Protein AF-A0A970AWY6-F1 (afdb_monomer)

Sequence (106 aa):
MSSTFFNSFAVLFVAIDAAGIGPLFLLLTEGATREQRFKIAIKSSLIAFTVLIIFAYGGKFFFNWIGVSINSLKIAGGIILFIISIEMLLDKRRLRREESANKVLS

pLDDT: mean 85.09, std 11.25, range [55.28, 97.44]

Solvent-accessible surface area (backbone atoms only — not comparable to full-atom values): 6134 Å² total; per-residue (Å²): 119,71,68,61,51,55,51,52,50,51,51,50,48,60,74,67,36,67,80,59,53,57,63,51,50,52,63,77,42,63,91,53,51,74,67,54,46,50,53,49,52,53,52,52,50,49,53,52,50,52,53,49,50,51,44,71,73,43,37,67,58,54,32,57,74,75,71,48,53,75,66,58,51,53,54,52,51,52,52,52,50,51,50,52,53,51,48,60,75,65,47,67,70,56,61,60,54,54,54,60,54,51,65,75,76,106

Mean predicted aligned error: 8.92 Å

Structure (mmCIF, N/CA/C/O backbone):
data_AF-A0A970AWY6-F1
#
_entry.id   AF-A0A970AWY6-F1
#
loop_
_atom_site.group_PDB
_atom_site.id
_atom_site.type_symbol
_atom_site.label_atom_id
_atom_site.label_alt_id
_atom_site.label_comp_id
_atom_site.label_asym_id
_atom_site.label_entity_id
_atom_site.label_seq_id
_atom_site.pdbx_PDB_ins_code
_atom_site.Cartn_x
_atom_site.Cartn_y
_atom_site.Cartn_z
_atom_site.occupancy
_atom_site.B_iso_or_equiv
_atom_site.auth_seq_id
_atom_site.auth_comp_id
_atom_site.auth_asym_id
_atom_site.auth_atom_id
_atom_site.pdbx_PDB_model_num
ATOM 1 N N . MET A 1 1 ? -2.460 17.710 -23.447 1.00 58.88 1 MET A N 1
ATOM 2 C CA . MET A 1 1 ? -2.278 18.139 -22.040 1.00 58.88 1 MET A CA 1
ATOM 3 C C . MET A 1 1 ? -3.424 17.671 -21.137 1.00 58.88 1 MET A C 1
ATOM 5 O O . MET A 1 1 ? -3.142 17.118 -20.086 1.00 58.88 1 MET A O 1
ATOM 9 N N . SER A 1 2 ? -4.697 17.823 -21.530 1.00 67.75 2 SER A N 1
ATOM 10 C CA . SER A 1 2 ? -5.863 17.411 -20.719 1.00 67.75 2 SER A CA 1
ATOM 11 C C . SER A 1 2 ? -6.073 15.888 -20.610 1.00 67.75 2 SER A C 1
ATOM 13 O O . SER A 1 2 ? -6.420 15.392 -19.542 1.00 67.75 2 SER A O 1
ATOM 15 N N . SER A 1 3 ? -5.803 15.120 -21.671 1.00 72.62 3 SER A N 1
ATOM 16 C CA . SER A 1 3 ? -5.984 13.655 -21.687 1.00 72.62 3 SER A CA 1
ATOM 17 C C . SER A 1 3 ? -5.014 12.896 -20.767 1.00 72.62 3 SER A C 1
ATOM 19 O O . SER A 1 3 ? -5.388 11.900 -20.149 1.00 72.62 3 SER A O 1
ATOM 21 N N . THR A 1 4 ? -3.778 13.380 -20.623 1.00 80.50 4 THR A N 1
ATOM 22 C CA . THR A 1 4 ? -2.745 12.758 -19.776 1.00 80.50 4 THR A CA 1
ATOM 23 C C . THR A 1 4 ? -3.051 12.898 -18.285 1.00 80.50 4 THR A C 1
ATOM 25 O O . THR A 1 4 ? -2.720 12.006 -17.502 1.00 80.50 4 THR A O 1
ATOM 28 N N . PHE A 1 5 ? -3.712 13.992 -17.895 1.00 83.38 5 PHE A N 1
ATOM 29 C CA . PHE A 1 5 ? -4.130 14.227 -16.515 1.00 83.38 5 PHE A CA 1
ATOM 30 C C . PHE A 1 5 ? -5.201 13.221 -16.091 1.00 83.38 5 PHE A C 1
ATOM 32 O O . PHE A 1 5 ? -5.046 12.547 -15.076 1.00 83.38 5 PHE A O 1
ATOM 39 N N . PHE A 1 6 ? -6.240 13.054 -16.913 1.00 86.25 6 PHE A N 1
ATOM 40 C CA . PHE A 1 6 ? -7.328 12.124 -16.617 1.00 86.25 6 PHE A CA 1
ATOM 41 C C . PHE A 1 6 ? -6.846 10.668 -16.563 1.00 86.25 6 PHE A C 1
ATOM 43 O O . PHE A 1 6 ? -7.215 9.926 -15.657 1.00 86.25 6 PHE A O 1
ATOM 50 N N . ASN A 1 7 ? -5.960 10.276 -17.485 1.00 84.56 7 ASN A N 1
ATOM 51 C CA . ASN A 1 7 ? -5.369 8.938 -17.485 1.00 84.56 7 ASN A CA 1
ATOM 52 C C . ASN A 1 7 ? -4.536 8.689 -16.212 1.00 84.56 7 ASN A C 1
ATOM 54 O O . ASN A 1 7 ? -4.759 7.709 -15.507 1.00 84.56 7 ASN A O 1
ATOM 58 N N . SER A 1 8 ? -3.652 9.624 -15.849 1.00 85.12 8 SER A N 1
ATOM 59 C CA . SER A 1 8 ? -2.845 9.513 -14.622 1.00 85.12 8 SER A CA 1
ATOM 60 C C . SER A 1 8 ? -3.705 9.460 -13.355 1.00 85.12 8 SER A C 1
ATOM 62 O O . SER A 1 8 ? -3.405 8.698 -12.438 1.00 85.12 8 SER A O 1
ATOM 64 N N . PHE A 1 9 ? -4.792 10.236 -13.314 1.00 84.62 9 PHE A N 1
ATOM 65 C CA . PHE A 1 9 ? -5.743 10.227 -12.205 1.00 84.62 9 PHE A CA 1
ATOM 66 C C . PHE A 1 9 ? -6.454 8.875 -12.075 1.00 84.62 9 PHE A C 1
ATOM 68 O O . PHE A 1 9 ? -6.497 8.308 -10.985 1.00 84.62 9 PHE A O 1
ATOM 75 N N . ALA A 1 10 ? -6.949 8.325 -13.188 1.00 84.75 10 ALA A N 1
ATOM 76 C CA . ALA A 1 10 ? -7.583 7.011 -13.205 1.00 84.75 10 ALA A CA 1
ATOM 77 C C . ALA A 1 10 ? -6.616 5.909 -12.741 1.00 84.75 10 ALA A C 1
ATOM 79 O O . ALA A 1 10 ? -6.979 5.088 -11.901 1.00 84.75 10 ALA A O 1
ATOM 80 N N . VAL A 1 11 ? -5.365 5.930 -13.219 1.00 85.50 11 VAL A N 1
ATOM 81 C CA . VAL A 1 11 ? -4.327 4.976 -12.796 1.00 85.50 11 VAL A CA 1
ATOM 82 C C . VAL A 1 11 ? -4.058 5.072 -11.295 1.00 85.50 11 VAL A C 1
ATOM 84 O O . VAL A 1 11 ? -3.965 4.040 -10.640 1.00 85.50 11 VAL A O 1
ATOM 87 N N . LEU A 1 12 ? -3.970 6.280 -10.730 1.00 85.69 12 LEU A N 1
ATOM 88 C CA . LEU A 1 12 ? -3.788 6.464 -9.287 1.00 85.69 12 LEU A CA 1
ATOM 89 C C . LEU A 1 12 ? -4.970 5.925 -8.475 1.00 85.69 12 LEU A C 1
ATOM 91 O O . LEU A 1 12 ? -4.759 5.249 -7.472 1.00 85.69 12 LEU A O 1
ATOM 95 N N . PHE A 1 13 ? -6.202 6.193 -8.910 1.00 84.31 13 PHE A N 1
ATOM 96 C CA . PHE A 1 13 ? -7.401 5.746 -8.202 1.00 84.31 13 PHE A CA 1
ATOM 97 C C . PHE A 1 13 ? -7.509 4.217 -8.170 1.00 84.31 13 PHE A C 1
ATOM 99 O O . PHE A 1 13 ? -7.800 3.634 -7.126 1.00 84.31 13 PHE A O 1
ATOM 106 N N . VAL A 1 14 ? -7.205 3.573 -9.302 1.00 83.00 14 VAL A N 1
ATOM 107 C CA . VAL A 1 14 ? -7.135 2.111 -9.416 1.00 83.00 14 VAL A CA 1
ATOM 108 C C . VAL A 1 14 ? -5.971 1.553 -8.592 1.00 83.00 14 VAL A C 1
ATOM 110 O O . VAL A 1 14 ? -6.151 0.570 -7.885 1.00 83.00 14 VAL A O 1
ATOM 113 N N . ALA A 1 15 ? -4.794 2.186 -8.628 1.00 82.62 15 ALA A N 1
ATOM 114 C CA . ALA A 1 15 ? -3.612 1.717 -7.904 1.00 82.62 15 ALA A CA 1
ATOM 115 C C . ALA A 1 15 ? -3.764 1.771 -6.373 1.00 82.62 15 ALA A C 1
ATOM 117 O O . ALA A 1 15 ? -3.188 0.938 -5.680 1.00 82.62 15 ALA A O 1
ATOM 118 N N . ILE A 1 16 ? -4.516 2.742 -5.846 1.00 84.69 16 ILE A N 1
ATOM 119 C CA . ILE A 1 16 ? -4.786 2.884 -4.403 1.00 84.69 16 ILE A CA 1
ATOM 120 C C . ILE A 1 16 ? -5.974 2.006 -3.959 1.00 84.69 16 ILE A C 1
ATOM 122 O O . ILE A 1 16 ? -6.192 1.834 -2.763 1.00 84.69 16 ILE A O 1
ATOM 126 N N . ASP A 1 17 ? -6.727 1.433 -4.904 1.00 86.44 17 ASP A N 1
ATOM 127 C CA . ASP A 1 17 ? -7.933 0.633 -4.650 1.00 86.44 17 ASP A CA 1
ATOM 128 C C . ASP A 1 17 ? -8.990 1.378 -3.808 1.00 86.44 17 ASP A C 1
ATOM 130 O O . ASP A 1 17 ? -9.641 0.819 -2.928 1.00 86.44 17 ASP A O 1
ATOM 134 N N . ALA A 1 18 ? -9.186 2.676 -4.069 1.00 83.19 18 ALA A N 1
ATOM 135 C CA . ALA A 1 18 ? -10.020 3.552 -3.235 1.00 83.19 18 ALA A CA 1
ATOM 136 C C .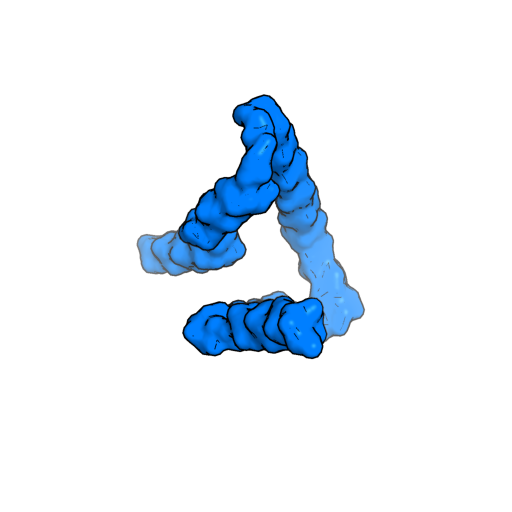 ALA A 1 18 ? -11.452 3.028 -2.979 1.00 83.19 18 ALA A C 1
ATOM 138 O O . ALA A 1 18 ? -12.046 3.347 -1.948 1.00 83.19 18 ALA A O 1
ATOM 139 N N . ALA A 1 19 ? -11.998 2.210 -3.886 1.00 83.81 19 ALA A N 1
ATOM 140 C CA . ALA A 1 19 ? -13.313 1.592 -3.737 1.00 83.81 19 ALA A CA 1
ATOM 141 C C . ALA A 1 19 ? -13.323 0.392 -2.766 1.00 83.81 19 ALA A C 1
ATOM 143 O O . ALA A 1 19 ? -14.284 0.234 -2.011 1.00 83.81 19 ALA A O 1
ATOM 144 N N . GLY A 1 20 ? -12.281 -0.447 -2.765 1.00 82.50 20 GLY A N 1
ATOM 145 C CA . GLY A 1 20 ? -12.238 -1.694 -1.995 1.00 82.50 20 GLY A CA 1
ATOM 146 C C . GLY A 1 20 ? -11.800 -1.521 -0.539 1.00 82.50 20 GLY A C 1
ATOM 147 O O . GLY A 1 20 ? -12.333 -2.176 0.363 1.00 82.50 20 GLY A O 1
ATOM 148 N N . ILE A 1 21 ? -10.867 -0.602 -0.275 1.00 88.19 21 ILE A N 1
ATOM 149 C CA . ILE A 1 21 ? -10.252 -0.456 1.057 1.00 88.19 21 ILE A CA 1
ATOM 150 C C . ILE A 1 21 ? -11.211 0.037 2.148 1.00 88.19 21 ILE A C 1
ATOM 152 O O . ILE A 1 21 ? -11.035 -0.333 3.307 1.00 88.19 21 ILE A O 1
ATOM 156 N N . GLY A 1 22 ? -12.227 0.843 1.822 1.00 89.44 22 GLY A N 1
ATOM 157 C CA . GLY A 1 22 ? -13.166 1.391 2.813 1.00 89.44 22 GLY A CA 1
ATOM 158 C C . GLY A 1 22 ? -13.992 0.313 3.537 1.00 89.44 22 GLY A C 1
ATOM 159 O O . GLY A 1 22 ? -13.903 0.201 4.766 1.00 89.44 22 GLY A O 1
ATOM 160 N N . PRO A 1 23 ? -14.769 -0.508 2.802 1.00 89.12 23 PRO A N 1
ATOM 161 C CA . PRO A 1 23 ? -15.504 -1.641 3.369 1.00 89.12 23 PRO A CA 1
ATOM 162 C C . PRO A 1 23 ? -14.591 -2.691 4.010 1.00 89.12 23 PRO A C 1
ATOM 164 O O . PRO A 1 23 ? -14.900 -3.195 5.088 1.00 89.12 23 PRO A O 1
ATOM 167 N N . LEU A 1 24 ? -13.436 -2.980 3.400 1.00 90.06 24 LEU A N 1
ATOM 168 C CA . LEU A 1 24 ? -12.466 -3.921 3.963 1.00 90.06 24 LEU A CA 1
ATOM 169 C C . LEU A 1 24 ? -11.936 -3.437 5.318 1.00 90.06 24 LEU A C 1
ATOM 171 O O . LEU A 1 24 ? -11.847 -4.211 6.266 1.00 90.06 24 LEU A O 1
ATOM 175 N N . PHE A 1 25 ? -11.622 -2.146 5.441 1.00 90.94 25 PHE A N 1
ATOM 176 C CA . PHE A 1 25 ? -11.169 -1.563 6.698 1.00 90.94 25 PHE A CA 1
ATOM 177 C C . PHE A 1 25 ? -12.260 -1.597 7.773 1.00 90.94 25 PHE A C 1
ATOM 179 O O . PHE A 1 25 ? -11.959 -1.861 8.935 1.00 90.94 25 PHE A O 1
ATOM 186 N N . LEU A 1 26 ? -13.523 -1.346 7.406 1.00 91.25 26 LEU A N 1
ATOM 187 C CA . LEU A 1 26 ? -14.669 -1.501 8.310 1.00 91.25 26 LEU A CA 1
ATOM 188 C C . LEU A 1 26 ? -14.765 -2.932 8.851 1.00 91.25 26 LEU A C 1
ATOM 190 O O . LEU A 1 26 ? -14.856 -3.098 10.062 1.00 91.25 26 LEU A O 1
ATOM 194 N N . LEU A 1 27 ? -14.665 -3.932 7.973 1.00 91.69 27 LEU A N 1
ATOM 195 C CA . LEU A 1 27 ? -14.702 -5.347 8.343 1.00 91.69 27 LEU A CA 1
ATOM 196 C C . LEU A 1 27 ? -13.522 -5.741 9.249 1.00 91.69 27 LEU A C 1
ATOM 198 O O . LEU A 1 27 ? -13.697 -6.410 10.258 1.00 91.69 27 LEU A O 1
ATOM 202 N N . LEU A 1 28 ? -12.306 -5.286 8.932 1.00 91.12 28 LEU A N 1
ATOM 203 C CA . LEU A 1 28 ? -11.102 -5.592 9.720 1.00 91.12 28 LEU A CA 1
ATOM 204 C C . LEU A 1 28 ? -11.041 -4.863 11.069 1.00 91.12 28 LEU A C 1
ATOM 206 O O . LEU A 1 28 ? -10.245 -5.233 11.930 1.00 91.12 28 LEU A O 1
ATOM 210 N N . THR A 1 29 ? -11.836 -3.807 11.243 1.00 92.88 29 THR A N 1
ATOM 211 C CA . THR A 1 29 ? -11.935 -3.050 12.500 1.00 92.88 29 THR A CA 1
ATOM 212 C C . THR A 1 29 ? -13.272 -3.268 13.203 1.00 92.88 29 THR A C 1
ATOM 214 O O . THR A 1 29 ? -13.625 -2.505 14.106 1.00 92.88 29 THR A O 1
ATOM 217 N N . GLU A 1 30 ? -14.007 -4.312 12.817 1.00 90.88 30 GLU A N 1
ATOM 218 C CA . GLU A 1 30 ? -15.236 -4.725 13.483 1.00 90.88 30 GLU A CA 1
ATOM 219 C C . GLU A 1 30 ? -14.948 -5.049 14.960 1.00 90.88 30 GLU A C 1
ATOM 221 O O . GLU A 1 30 ? -13.992 -5.747 15.294 1.00 90.88 30 GLU A O 1
ATOM 226 N N . GLY A 1 31 ? -15.729 -4.458 15.869 1.00 90.31 31 GLY A N 1
ATOM 227 C CA . GLY A 1 31 ? -15.528 -4.574 17.319 1.00 90.31 31 GLY A CA 1
ATOM 228 C C . GLY A 1 31 ? -14.506 -3.604 17.936 1.00 90.31 31 GLY A C 1
ATOM 229 O O . GLY A 1 31 ? -14.426 -3.523 19.161 1.00 90.31 31 GLY A O 1
ATOM 230 N N . ALA A 1 32 ? -13.762 -2.823 17.144 1.00 92.56 32 ALA A N 1
ATOM 231 C CA . ALA A 1 32 ? -12.866 -1.795 17.678 1.00 92.56 32 ALA A CA 1
ATOM 232 C C . ALA A 1 32 ? -13.637 -0.540 18.122 1.00 92.56 32 ALA A C 1
ATOM 234 O O . ALA A 1 32 ? -14.546 -0.066 17.434 1.00 92.56 32 ALA A O 1
ATOM 235 N N . THR A 1 33 ? -13.231 0.071 19.239 1.00 94.69 33 THR A N 1
ATOM 236 C CA . THR A 1 33 ? -13.781 1.374 19.644 1.00 94.69 33 THR A CA 1
ATOM 237 C C . THR A 1 33 ? -13.358 2.474 18.665 1.00 94.69 33 THR A C 1
ATOM 239 O O . THR A 1 33 ? -12.362 2.351 17.945 1.00 94.69 33 THR A O 1
ATOM 242 N N . ARG A 1 34 ? -14.080 3.602 18.647 1.00 91.19 34 ARG A N 1
ATOM 243 C CA . ARG A 1 34 ? -13.776 4.733 17.749 1.00 91.19 34 ARG A CA 1
ATOM 244 C C . ARG A 1 34 ? -12.333 5.233 17.894 1.00 91.19 34 ARG A C 1
ATOM 246 O O . ARG A 1 34 ? -11.685 5.536 16.894 1.00 91.19 34 ARG A O 1
ATOM 253 N N . GLU A 1 35 ? -11.818 5.271 19.121 1.00 94.50 35 GLU A N 1
ATOM 254 C CA . GLU A 1 35 ? -10.436 5.669 19.401 1.00 94.50 35 GLU A CA 1
ATOM 255 C C . GLU A 1 35 ? -9.416 4.656 18.877 1.00 94.50 35 GLU A C 1
ATOM 257 O O . GLU A 1 35 ? -8.415 5.038 18.268 1.00 94.50 35 GLU A O 1
ATOM 262 N N . GLN A 1 36 ? -9.666 3.359 19.080 1.00 94.06 36 GLN A N 1
ATOM 263 C CA . GLN A 1 36 ? -8.802 2.296 18.563 1.00 94.06 36 GLN A CA 1
ATOM 264 C C . GLN A 1 36 ? -8.770 2.322 17.038 1.00 94.06 36 GLN A C 1
ATOM 266 O O . GLN A 1 36 ? -7.698 2.274 16.439 1.00 94.06 36 GLN A O 1
ATOM 271 N N . ARG A 1 37 ? -9.932 2.487 16.406 1.00 94.75 37 ARG A N 1
ATOM 272 C CA . ARG A 1 37 ? -10.059 2.565 14.953 1.00 94.75 37 ARG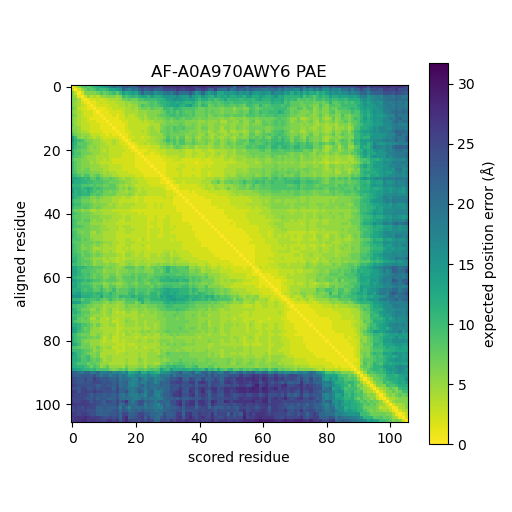 A CA 1
ATOM 273 C C . ARG A 1 37 ? -9.279 3.741 14.365 1.00 94.75 37 ARG A C 1
ATOM 275 O O . ARG A 1 37 ? -8.600 3.575 13.354 1.00 94.75 37 ARG A O 1
ATOM 282 N N . PHE A 1 38 ? -9.306 4.900 15.026 1.00 94.81 38 PHE A N 1
ATOM 283 C CA . PHE A 1 38 ? -8.507 6.056 14.617 1.00 94.81 38 PHE A CA 1
ATOM 284 C C . PHE A 1 38 ? -7.000 5.799 14.763 1.00 94.81 38 PHE A C 1
ATOM 286 O O . PHE A 1 38 ? -6.234 6.069 13.839 1.00 94.81 38 PHE A O 1
ATOM 293 N N . LYS A 1 39 ? -6.566 5.198 15.880 1.00 95.94 39 LYS A N 1
ATOM 294 C CA . LYS A 1 39 ? -5.159 4.808 16.083 1.00 95.94 39 LYS A CA 1
ATOM 295 C C . LYS A 1 39 ? -4.675 3.827 15.012 1.00 95.94 39 LYS A C 1
ATOM 297 O O . LYS A 1 39 ? -3.571 3.991 14.497 1.00 95.94 39 LYS A O 1
ATOM 302 N N . ILE A 1 40 ? -5.500 2.840 14.653 1.00 95.25 40 ILE A N 1
ATOM 303 C CA . ILE A 1 40 ? -5.195 1.877 13.586 1.00 95.25 40 ILE A CA 1
ATOM 304 C C . ILE A 1 40 ? -5.058 2.606 12.246 1.00 95.25 40 ILE A C 1
ATOM 306 O O . ILE A 1 40 ? -4.066 2.394 11.556 1.00 95.25 40 ILE A O 1
ATOM 310 N N . ALA A 1 41 ? -5.992 3.495 11.899 1.00 93.56 41 ALA A N 1
ATOM 311 C CA . ALA A 1 41 ? -5.948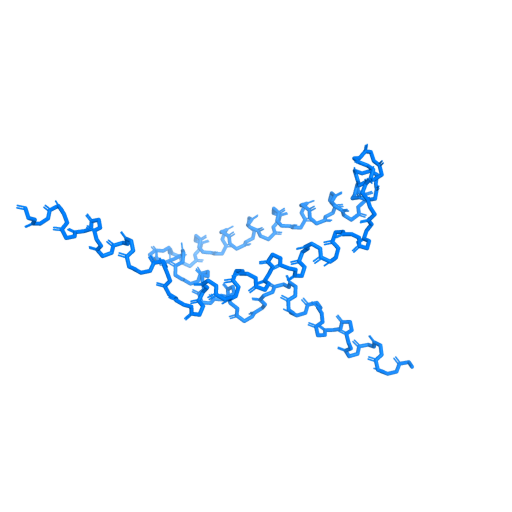 4.236 10.638 1.00 93.56 41 ALA A CA 1
ATOM 312 C C . ALA A 1 41 ? -4.653 5.053 10.490 1.00 93.56 41 ALA A C 1
ATOM 314 O O . ALA A 1 41 ? -3.965 4.944 9.475 1.00 93.56 41 ALA A O 1
ATOM 315 N N . ILE A 1 42 ? -4.276 5.810 11.526 1.00 96.56 42 ILE A N 1
ATOM 316 C CA . ILE A 1 42 ? -3.045 6.612 11.522 1.00 96.56 42 ILE A CA 1
ATOM 317 C C . ILE A 1 42 ? -1.804 5.721 11.433 1.00 96.56 42 ILE A C 1
ATOM 319 O O . ILE A 1 42 ? -0.920 5.984 10.619 1.00 96.56 42 ILE A O 1
ATOM 323 N N . LYS A 1 43 ? -1.742 4.642 12.223 1.00 95.75 43 LYS A N 1
ATOM 324 C CA . LYS A 1 43 ? -0.602 3.716 12.207 1.00 95.75 43 LYS A CA 1
ATOM 325 C C . LYS A 1 43 ? -0.428 3.068 10.833 1.00 95.75 43 LYS A C 1
ATOM 327 O O . LYS A 1 43 ? 0.677 3.071 10.299 1.00 95.75 43 LYS A O 1
ATOM 332 N N . SER A 1 44 ? -1.506 2.549 10.250 1.00 94.12 44 SER A N 1
ATOM 333 C CA . SER A 1 44 ? -1.483 1.931 8.921 1.00 94.12 44 SER A CA 1
ATOM 334 C C . SER A 1 44 ? -1.099 2.936 7.838 1.00 94.12 44 SER A C 1
ATOM 336 O O . SER A 1 44 ? -0.273 2.623 6.983 1.00 94.12 44 SER A O 1
ATOM 338 N N . SER A 1 45 ? -1.628 4.163 7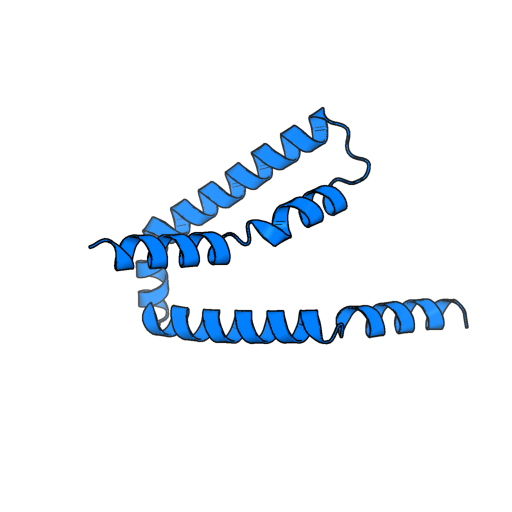.907 1.00 94.19 45 SER A N 1
ATOM 339 C CA . SER A 1 45 ? -1.264 5.235 6.977 1.00 94.19 45 SER A CA 1
ATOM 340 C C . SER A 1 45 ? 0.216 5.600 7.077 1.00 94.19 45 SER A C 1
ATOM 342 O O . SER A 1 45 ? 0.855 5.807 6.049 1.00 94.19 45 SER A O 1
ATOM 344 N N . LEU A 1 46 ? 0.774 5.665 8.289 1.00 97.44 46 LEU A N 1
ATOM 345 C CA . LEU A 1 46 ? 2.186 5.981 8.492 1.00 97.44 46 LEU A CA 1
ATOM 346 C C . LEU A 1 46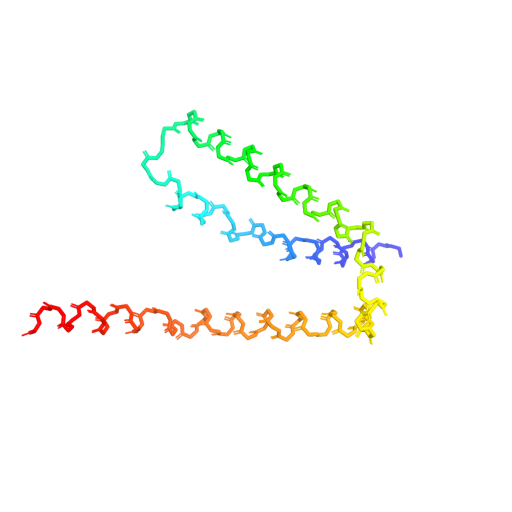 ? 3.086 4.876 7.927 1.00 97.44 46 LEU A C 1
ATOM 348 O O . LEU A 1 46 ? 4.044 5.175 7.223 1.00 97.44 46 LEU A O 1
ATOM 352 N N . ILE A 1 47 ? 2.736 3.607 8.165 1.00 96.12 47 ILE A N 1
ATOM 353 C CA . ILE A 1 47 ? 3.456 2.457 7.601 1.00 96.12 47 ILE A CA 1
ATOM 354 C C . ILE A 1 47 ? 3.429 2.509 6.070 1.00 96.12 47 ILE A C 1
ATOM 356 O O . ILE A 1 47 ? 4.481 2.419 5.437 1.00 96.12 47 ILE A O 1
ATOM 360 N N . ALA A 1 48 ? 2.248 2.694 5.473 1.00 93.25 48 ALA A N 1
ATOM 361 C CA . ALA A 1 48 ? 2.104 2.788 4.023 1.00 93.25 48 ALA A CA 1
ATOM 362 C C . ALA A 1 48 ? 2.927 3.951 3.452 1.00 93.25 48 ALA A C 1
ATOM 364 O O . ALA A 1 48 ? 3.657 3.774 2.481 1.00 93.25 48 ALA A O 1
ATOM 365 N N . PHE A 1 49 ? 2.874 5.120 4.092 1.00 94.94 49 PHE A N 1
ATOM 366 C CA . PHE A 1 49 ? 3.650 6.291 3.696 1.00 94.94 49 PHE A CA 1
ATOM 367 C C . PHE A 1 49 ? 5.161 6.035 3.742 1.00 94.94 49 PHE A C 1
ATOM 369 O O . PHE A 1 49 ? 5.866 6.350 2.784 1.00 94.94 49 PHE A O 1
ATOM 376 N N . THR A 1 50 ? 5.667 5.406 4.806 1.00 96.81 50 THR A N 1
ATOM 377 C CA . THR A 1 50 ? 7.085 5.040 4.914 1.00 96.81 50 THR A CA 1
ATOM 378 C C . THR A 1 50 ? 7.501 4.067 3.812 1.00 96.81 50 THR A C 1
ATOM 380 O O . THR A 1 50 ? 8.525 4.283 3.166 1.00 96.81 50 THR A O 1
ATOM 383 N N . VAL A 1 51 ? 6.700 3.031 3.545 1.00 95.06 51 VAL A N 1
ATOM 384 C CA . VAL A 1 51 ? 6.968 2.074 2.458 1.00 95.06 51 VAL A CA 1
ATOM 385 C C . VAL A 1 51 ? 6.990 2.781 1.101 1.00 95.06 51 VAL A C 1
ATOM 387 O O . VAL A 1 51 ? 7.902 2.547 0.308 1.00 95.06 51 VAL A O 1
ATOM 390 N N . LEU A 1 52 ? 6.035 3.682 0.848 1.00 92.25 52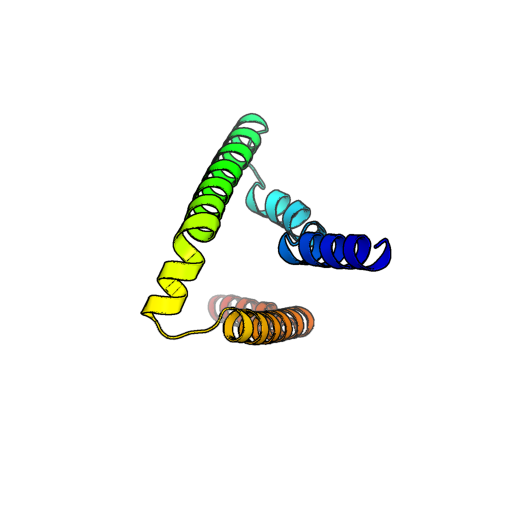 LEU A N 1
ATOM 391 C CA . LEU A 1 52 ? 5.974 4.465 -0.386 1.00 92.25 52 LEU A CA 1
ATOM 392 C C . LEU A 1 52 ? 7.197 5.366 -0.556 1.00 92.25 52 LEU A C 1
ATOM 394 O O . LEU A 1 52 ? 7.756 5.400 -1.647 1.00 92.25 52 LEU A O 1
ATOM 398 N N . ILE A 1 53 ? 7.652 6.049 0.499 1.00 95.31 53 ILE A N 1
ATOM 399 C CA . ILE A 1 53 ? 8.886 6.849 0.463 1.00 95.31 53 ILE A CA 1
ATOM 400 C C . ILE A 1 53 ? 10.083 5.965 0.115 1.00 95.31 53 ILE A C 1
ATOM 402 O O . ILE A 1 53 ? 10.839 6.284 -0.802 1.00 95.31 53 ILE A O 1
ATOM 406 N N . ILE A 1 54 ? 10.242 4.833 0.804 1.00 95.19 54 ILE A N 1
ATOM 407 C CA . ILE A 1 54 ? 11.359 3.914 0.559 1.00 95.19 54 ILE A CA 1
ATOM 408 C C . ILE A 1 54 ? 11.358 3.450 -0.899 1.00 95.19 54 ILE A C 1
ATOM 410 O O . ILE A 1 54 ? 12.400 3.482 -1.548 1.00 95.19 54 ILE A O 1
ATOM 414 N N . PHE A 1 55 ? 10.203 3.078 -1.453 1.00 90.31 55 PHE A N 1
ATOM 415 C CA . PHE A 1 55 ? 10.104 2.670 -2.854 1.00 90.31 55 PHE A CA 1
ATOM 416 C C . PHE A 1 55 ? 10.275 3.827 -3.843 1.00 90.31 55 PHE A C 1
ATOM 418 O O . PHE A 1 55 ? 10.862 3.629 -4.906 1.00 90.31 55 PHE A O 1
ATOM 425 N N . ALA A 1 56 ? 9.805 5.029 -3.512 1.00 90.19 56 ALA A N 1
ATOM 426 C CA . ALA A 1 56 ? 9.940 6.202 -4.369 1.00 90.19 56 ALA A CA 1
ATOM 427 C C . ALA A 1 56 ? 11.414 6.567 -4.593 1.00 90.19 56 ALA A C 1
ATOM 429 O O . ALA A 1 56 ? 11.810 6.848 -5.725 1.00 90.19 56 ALA A O 1
ATOM 430 N N . TYR A 1 57 ? 12.234 6.505 -3.539 1.00 92.50 57 TYR A N 1
ATOM 431 C CA . TYR A 1 57 ? 13.663 6.814 -3.623 1.00 92.50 57 TYR A CA 1
ATOM 432 C C . TYR A 1 57 ? 14.527 5.587 -3.960 1.00 92.50 57 TYR A C 1
ATOM 434 O O . TYR A 1 57 ? 15.461 5.688 -4.753 1.00 92.50 57 TYR A O 1
ATOM 442 N N . GLY A 1 58 ? 14.214 4.417 -3.401 1.00 90.81 58 GLY A N 1
ATOM 443 C CA . GLY A 1 58 ? 15.016 3.194 -3.523 1.00 90.81 58 GLY A CA 1
ATOM 444 C C . GLY A 1 58 ? 14.609 2.254 -4.660 1.00 90.81 58 GLY A C 1
ATOM 445 O O . GLY A 1 58 ? 15.400 1.399 -5.056 1.00 90.81 58 GLY A O 1
ATOM 446 N N . GLY A 1 59 ? 13.411 2.403 -5.232 1.00 87.44 59 GLY A N 1
ATOM 447 C CA . GLY A 1 59 ? 12.853 1.447 -6.192 1.00 87.44 59 GLY A CA 1
ATOM 448 C C . GLY A 1 59 ? 13.701 1.288 -7.452 1.00 87.44 59 GLY A C 1
ATOM 449 O O . GLY A 1 59 ? 14.051 0.171 -7.816 1.00 87.44 59 GLY A O 1
ATOM 450 N N . LYS A 1 60 ? 14.110 2.389 -8.101 1.00 86.31 60 LYS A N 1
ATOM 451 C CA . LYS A 1 60 ? 14.976 2.315 -9.299 1.00 86.31 60 LYS A CA 1
ATOM 452 C C . LYS A 1 60 ? 16.295 1.598 -9.016 1.00 86.31 60 LYS A C 1
ATOM 454 O O . LYS A 1 60 ? 16.734 0.800 -9.836 1.00 86.31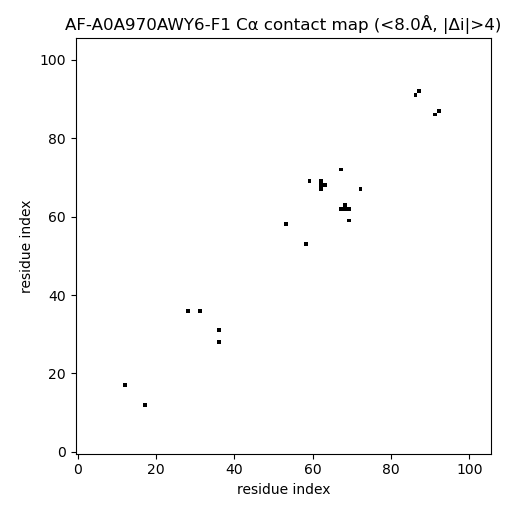 60 LYS A O 1
ATOM 459 N N . PHE A 1 61 ? 16.907 1.875 -7.867 1.00 88.69 61 PHE A N 1
ATOM 460 C CA . PHE A 1 61 ? 18.146 1.223 -7.457 1.00 88.69 61 PHE A CA 1
ATOM 461 C C . PHE A 1 61 ? 17.939 -0.284 -7.258 1.00 88.69 61 PHE A C 1
ATOM 463 O O . PHE A 1 61 ? 18.680 -1.084 -7.821 1.00 88.69 61 PHE A O 1
ATOM 470 N N . PHE A 1 62 ? 16.879 -0.667 -6.544 1.00 88.12 62 PHE A N 1
ATOM 471 C CA . PHE A 1 62 ? 16.510 -2.062 -6.315 1.00 88.12 62 PHE A CA 1
ATOM 472 C C . PHE A 1 62 ? 16.239 -2.828 -7.619 1.00 88.12 62 PHE A C 1
ATOM 474 O O . PHE A 1 62 ? 16.765 -3.921 -7.819 1.00 88.12 62 PHE A O 1
ATOM 481 N N . PHE A 1 63 ? 15.467 -2.245 -8.541 1.00 87.31 63 PHE A N 1
ATOM 482 C CA . PHE A 1 63 ? 15.160 -2.882 -9.824 1.00 87.31 63 PHE A CA 1
ATOM 483 C C . PHE A 1 63 ? 16.399 -3.031 -10.710 1.00 87.31 63 PHE A C 1
ATOM 485 O O . PHE A 1 63 ? 16.588 -4.087 -11.312 1.00 87.31 63 PHE A O 1
ATOM 492 N N . ASN A 1 64 ? 17.280 -2.027 -10.731 1.00 86.19 64 ASN A N 1
ATOM 493 C CA . ASN A 1 64 ? 18.547 -2.115 -11.455 1.00 86.19 64 ASN A CA 1
ATOM 494 C C . ASN A 1 64 ? 19.468 -3.197 -10.871 1.00 86.19 64 ASN A C 1
ATOM 496 O O . ASN A 1 64 ? 20.144 -3.881 -11.633 1.00 86.19 64 ASN A O 1
ATOM 500 N N . TRP A 1 65 ? 19.472 -3.383 -9.547 1.00 88.56 65 TRP A N 1
ATOM 501 C CA . TRP A 1 65 ? 20.271 -4.420 -8.887 1.00 88.56 65 TRP A CA 1
ATOM 502 C C . TRP A 1 65 ? 19.824 -5.842 -9.255 1.00 88.56 65 TRP A C 1
ATOM 504 O O . TRP A 1 65 ? 20.662 -6.710 -9.475 1.00 88.56 65 TRP A O 1
ATOM 514 N N . ILE A 1 66 ? 18.514 -6.067 -9.393 1.00 90.00 66 ILE A N 1
ATOM 515 C CA . ILE A 1 66 ? 17.939 -7.362 -9.807 1.00 90.00 66 ILE A CA 1
ATOM 516 C C . ILE A 1 66 ? 17.928 -7.519 -11.346 1.00 90.00 66 ILE A C 1
ATOM 518 O O . ILE A 1 66 ? 17.613 -8.585 -11.868 1.00 90.00 66 ILE A O 1
ATOM 522 N N . GLY A 1 67 ? 18.300 -6.480 -12.102 1.00 87.25 67 GLY A N 1
ATOM 523 C CA . GLY A 1 67 ? 18.334 -6.509 -13.569 1.00 87.25 67 GLY A CA 1
ATOM 524 C C . GLY A 1 67 ? 16.951 -6.429 -14.228 1.00 87.25 67 GLY A C 1
ATOM 525 O O . GLY A 1 67 ? 16.773 -6.880 -15.358 1.00 87.25 67 GLY A O 1
ATOM 526 N N . VAL A 1 68 ? 15.956 -5.866 -13.538 1.00 89.75 68 VAL A N 1
ATOM 527 C CA . VAL A 1 68 ? 14.569 -5.762 -14.015 1.00 89.75 68 VAL A CA 1
ATOM 528 C C . VAL A 1 68 ? 14.252 -4.326 -14.417 1.00 89.75 68 VAL A C 1
ATOM 530 O O . VAL A 1 68 ? 14.558 -3.376 -13.701 1.00 89.75 68 VAL A O 1
ATOM 533 N N . SER A 1 69 ? 13.586 -4.145 -15.560 1.00 89.94 69 SER 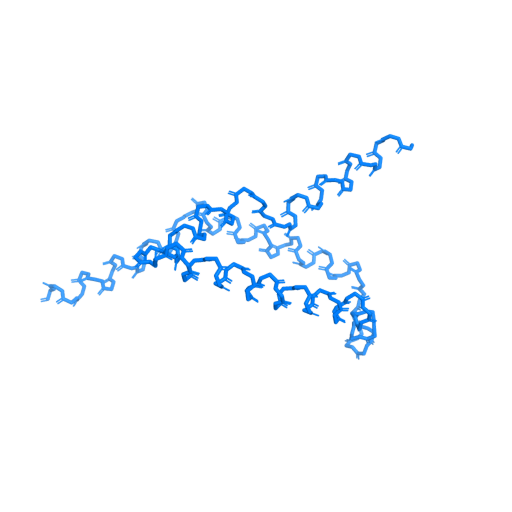A N 1
ATOM 534 C CA . SER A 1 69 ? 13.148 -2.816 -15.992 1.00 89.94 69 SER A CA 1
ATOM 535 C C . SER A 1 69 ? 11.837 -2.397 -15.318 1.00 89.94 69 SER A C 1
ATOM 537 O O . SER A 1 69 ? 10.959 -3.220 -15.042 1.00 89.94 69 SER A O 1
ATOM 539 N N . ILE A 1 70 ? 11.639 -1.088 -15.143 1.00 87.31 70 ILE A N 1
ATOM 540 C CA . ILE A 1 70 ? 10.365 -0.548 -14.643 1.00 87.31 70 ILE A CA 1
ATOM 541 C C . ILE A 1 70 ? 9.181 -0.916 -15.555 1.00 87.31 70 ILE A C 1
ATOM 543 O O . ILE A 1 70 ? 8.053 -1.056 -15.089 1.00 87.31 70 ILE A O 1
ATOM 547 N N . ASN A 1 71 ? 9.430 -1.102 -16.855 1.00 90.38 71 ASN A N 1
ATOM 548 C CA . ASN A 1 71 ? 8.409 -1.517 -17.814 1.00 90.38 71 ASN A CA 1
ATOM 549 C C . ASN A 1 71 ? 8.010 -2.980 -17.592 1.00 90.38 71 ASN A C 1
ATOM 551 O O . ASN A 1 71 ? 6.822 -3.293 -17.591 1.00 90.38 71 ASN A O 1
ATOM 555 N N . SER A 1 72 ? 8.983 -3.852 -17.320 1.00 91.38 72 SER A N 1
ATOM 556 C CA . SER A 1 72 ? 8.747 -5.256 -16.968 1.00 91.38 72 SER A CA 1
ATOM 557 C C . SER A 1 72 ? 7.901 -5.372 -15.699 1.00 91.38 72 SER A C 1
ATOM 559 O O . SER A 1 72 ? 6.947 -6.146 -15.675 1.00 91.38 72 SER A O 1
ATOM 561 N N . LEU A 1 73 ? 8.185 -4.550 -14.680 1.00 88.19 73 LEU A N 1
ATOM 562 C CA . LEU A 1 73 ? 7.386 -4.497 -13.454 1.00 88.19 73 LEU A CA 1
ATOM 563 C C . LEU A 1 73 ? 5.935 -4.083 -13.728 1.00 88.19 73 LEU A C 1
ATOM 565 O O . LEU A 1 73 ? 5.017 -4.704 -13.202 1.00 88.19 73 LEU A O 1
ATOM 569 N N . LYS A 1 74 ? 5.716 -3.055 -14.558 1.00 88.19 74 LYS A N 1
ATOM 570 C CA . LYS A 1 74 ? 4.363 -2.607 -14.929 1.00 88.19 74 LYS A CA 1
ATOM 571 C C . LYS A 1 74 ? 3.567 -3.713 -15.624 1.00 88.19 74 LYS A C 1
ATOM 573 O O . LYS A 1 74 ? 2.403 -3.913 -15.293 1.00 88.19 74 LYS A O 1
ATOM 578 N N . ILE A 1 75 ? 4.197 -4.443 -16.549 1.00 92.88 75 ILE A N 1
ATOM 579 C CA . ILE A 1 75 ? 3.561 -5.563 -17.259 1.00 92.88 75 ILE A CA 1
ATOM 580 C C . ILE A 1 75 ? 3.226 -6.693 -16.277 1.00 92.88 75 ILE A C 1
ATOM 582 O O . ILE A 1 75 ? 2.082 -7.139 -16.227 1.00 92.88 75 ILE A O 1
ATOM 586 N N . ALA A 1 76 ? 4.191 -7.118 -15.456 1.00 92.56 76 ALA A N 1
ATOM 587 C CA . ALA A 1 76 ? 3.992 -8.185 -14.476 1.00 92.56 76 ALA A CA 1
ATOM 588 C C . ALA A 1 76 ? 2.915 -7.825 -13.439 1.00 92.56 76 ALA A C 1
ATOM 590 O O . ALA A 1 76 ? 2.032 -8.633 -13.163 1.00 92.56 76 ALA A O 1
ATOM 591 N N . GLY A 1 77 ? 2.943 -6.596 -12.917 1.00 89.56 77 GLY A N 1
ATOM 592 C CA . GLY A 1 77 ? 1.933 -6.087 -11.992 1.00 89.56 77 GLY A CA 1
ATOM 593 C C . GLY A 1 77 ? 0.534 -6.082 -12.608 1.00 89.56 77 GLY A C 1
ATOM 594 O O . GLY A 1 77 ? -0.410 -6.528 -11.965 1.00 89.56 77 GLY A O 1
ATOM 595 N N . GLY A 1 78 ? 0.404 -5.671 -13.873 1.00 89.69 78 GLY A N 1
ATOM 596 C CA . GLY A 1 78 ? -0.864 -5.738 -14.603 1.00 89.69 78 GLY A CA 1
ATOM 597 C C . GLY A 1 78 ? -1.399 -7.166 -14.744 1.00 89.69 78 GLY A C 1
ATOM 598 O O . GLY A 1 78 ? -2.577 -7.404 -14.489 1.00 89.69 78 GLY A O 1
ATOM 599 N N . ILE A 1 79 ? -0.532 -8.128 -15.080 1.00 95.25 79 ILE A N 1
ATOM 600 C CA . ILE A 1 79 ? -0.903 -9.550 -15.179 1.00 95.25 79 ILE A CA 1
ATOM 601 C C . ILE A 1 79 ? -1.344 -10.098 -13.815 1.00 95.25 79 ILE A C 1
ATOM 603 O O . ILE A 1 79 ? -2.371 -10.767 -13.727 1.00 95.25 79 ILE A O 1
ATOM 607 N N . ILE A 1 80 ? -0.603 -9.796 -12.745 1.00 93.69 80 ILE A N 1
ATOM 608 C CA . ILE A 1 80 ? -0.936 -10.241 -11.384 1.00 93.69 80 ILE A CA 1
ATOM 609 C C . ILE A 1 80 ? -2.286 -9.669 -10.945 1.00 93.69 80 ILE A C 1
ATOM 611 O O . ILE A 1 80 ? -3.135 -10.421 -10.471 1.00 93.69 80 ILE A O 1
ATOM 615 N N . LEU A 1 81 ? -2.516 -8.366 -11.139 1.00 90.56 81 LEU A N 1
ATOM 616 C CA . LEU A 1 81 ? -3.794 -7.730 -10.811 1.00 90.56 81 LEU A CA 1
ATOM 617 C C . LEU A 1 81 ? -4.947 -8.360 -11.592 1.00 90.56 81 LEU A C 1
ATOM 619 O O . LEU A 1 81 ? -5.973 -8.679 -11.002 1.00 90.56 81 LEU A O 1
ATOM 623 N N . PHE A 1 82 ? -4.758 -8.621 -12.886 1.00 92.31 82 PHE A N 1
ATOM 624 C CA . PHE A 1 82 ? -5.757 -9.290 -13.715 1.00 92.31 82 PHE A CA 1
ATOM 625 C C . PHE A 1 82 ? -6.112 -10.689 -13.186 1.00 92.31 82 PHE A C 1
ATOM 627 O O . PHE A 1 82 ? -7.290 -11.024 -13.061 1.00 92.31 82 PHE A O 1
ATOM 634 N N . ILE A 1 83 ? -5.105 -11.485 -12.806 1.00 92.94 83 ILE A N 1
ATOM 635 C CA . ILE A 1 83 ? -5.311 -12.813 -12.212 1.00 92.94 83 ILE A CA 1
ATOM 636 C C . ILE A 1 83 ? -6.059 -12.704 -10.879 1.00 92.94 83 ILE A C 1
ATOM 638 O O . ILE A 1 83 ? -7.016 -13.447 -10.666 1.00 92.94 83 ILE A O 1
ATOM 642 N N . ILE A 1 84 ? -5.667 -11.775 -10.001 1.00 88.56 84 ILE A N 1
ATOM 643 C CA . ILE A 1 84 ? -6.330 -11.559 -8.707 1.00 88.56 84 ILE A CA 1
ATOM 644 C C . ILE A 1 84 ? -7.793 -11.160 -8.919 1.00 88.56 84 ILE A C 1
ATOM 646 O O . ILE A 1 84 ? -8.670 -11.711 -8.255 1.00 88.56 84 ILE A O 1
ATOM 650 N N . SER A 1 85 ? -8.080 -10.257 -9.859 1.00 88.31 85 SER A N 1
ATOM 651 C CA . SER A 1 85 ? -9.450 -9.855 -10.189 1.00 88.31 85 SER A CA 1
ATOM 652 C C . SER A 1 85 ? -10.287 -11.030 -10.699 1.00 88.31 85 SER A C 1
ATOM 654 O O . SER A 1 85 ? -11.421 -11.202 -10.256 1.00 88.31 85 SER A O 1
ATOM 656 N N . ILE A 1 86 ? -9.732 -11.881 -11.569 1.00 91.31 86 ILE A N 1
ATOM 657 C CA . ILE A 1 86 ? -10.411 -13.106 -12.020 1.00 91.31 86 ILE A CA 1
ATOM 658 C C . ILE A 1 86 ? -10.650 -14.064 -10.848 1.00 91.31 86 ILE A C 1
ATOM 660 O O . ILE A 1 86 ? -11.741 -14.611 -10.713 1.00 91.31 86 ILE A O 1
ATOM 664 N N . GLU A 1 87 ? -9.664 -14.263 -9.975 1.00 87.69 87 GLU A N 1
ATOM 665 C CA . GLU A 1 87 ? -9.802 -15.133 -8.805 1.00 87.69 87 GLU A CA 1
ATOM 666 C C . GLU A 1 87 ? -10.886 -14.630 -7.837 1.00 87.69 87 GLU A C 1
ATOM 668 O O . GLU A 1 87 ? -11.633 -15.436 -7.282 1.00 87.69 87 GLU A O 1
ATOM 673 N N . MET A 1 88 ? -10.993 -13.306 -7.661 1.00 83.94 88 MET A N 1
ATOM 674 C CA . MET A 1 88 ? -12.057 -12.665 -6.883 1.00 83.94 88 MET A CA 1
ATOM 675 C C . MET A 1 88 ? -13.435 -12.895 -7.507 1.00 83.94 88 MET A C 1
ATOM 677 O O . MET A 1 88 ? -14.358 -13.266 -6.789 1.00 83.94 88 MET A O 1
ATOM 681 N N . LEU A 1 89 ? -13.572 -12.712 -8.826 1.00 86.12 89 LEU A N 1
ATOM 682 C CA . LEU A 1 89 ? -14.841 -12.913 -9.537 1.00 86.12 89 LEU A CA 1
ATOM 683 C C . LEU A 1 89 ? -15.306 -14.373 -9.520 1.00 86.12 89 LEU A C 1
ATOM 685 O O . LEU A 1 89 ? -16.502 -14.635 -9.455 1.00 86.12 89 LEU A O 1
ATOM 689 N N . LEU A 1 90 ? -14.370 -15.321 -9.571 1.00 84.69 90 LEU A N 1
ATOM 690 C CA . LEU A 1 90 ? -14.672 -16.754 -9.583 1.00 84.69 90 LEU A CA 1
ATOM 691 C C . LEU A 1 90 ? -14.944 -17.341 -8.185 1.00 84.69 90 LEU A C 1
ATOM 693 O O . LEU A 1 90 ? -15.120 -18.552 -8.078 1.00 84.69 90 LEU A O 1
ATOM 697 N N . ASP A 1 91 ? -14.938 -16.519 -7.127 1.00 69.62 91 ASP A N 1
ATOM 698 C CA . ASP A 1 91 ? -15.189 -16.884 -5.719 1.00 69.62 91 ASP A CA 1
ATOM 699 C C . ASP A 1 91 ? -14.498 -18.190 -5.261 1.00 69.62 91 ASP A C 1
ATOM 701 O O . ASP A 1 91 ? -14.976 -18.940 -4.406 1.00 69.62 91 ASP A O 1
ATOM 705 N N . LYS A 1 92 ? -13.303 -18.475 -5.805 1.00 58.88 92 LYS A N 1
ATOM 706 C CA . LYS A 1 92 ? -12.513 -19.672 -5.449 1.00 58.88 92 LYS A CA 1
ATOM 707 C C . LYS A 1 92 ? -12.083 -19.687 -3.975 1.00 58.88 92 LYS A C 1
ATOM 709 O O . LYS A 1 92 ? -11.581 -20.703 -3.490 1.00 58.88 92 LYS A O 1
ATOM 714 N N . ARG A 1 93 ? -12.269 -18.573 -3.258 1.00 56.66 93 ARG A N 1
ATOM 715 C CA . ARG A 1 93 ? -11.959 -18.421 -1.832 1.00 56.66 93 ARG A CA 1
ATOM 716 C C . ARG A 1 93 ? -13.087 -18.899 -0.910 1.00 56.66 93 ARG A C 1
ATOM 718 O O . ARG A 1 93 ? -12.772 -19.329 0.199 1.00 56.66 93 ARG A O 1
ATOM 725 N N . ARG A 1 94 ? -14.355 -18.906 -1.343 1.00 55.28 94 ARG A N 1
ATOM 726 C CA . ARG A 1 94 ? -15.468 -19.405 -0.514 1.00 55.28 94 ARG A CA 1
ATOM 727 C C . ARG A 1 94 ? -15.516 -20.934 -0.447 1.00 55.28 94 ARG A C 1
ATOM 729 O O . ARG A 1 94 ? -15.642 -21.490 0.641 1.00 55.28 94 ARG A O 1
ATOM 736 N N . LEU A 1 95 ? -15.240 -21.606 -1.567 1.00 56.56 95 LEU A N 1
ATOM 737 C CA . LEU A 1 95 ? -15.325 -23.070 -1.685 1.00 56.56 95 LEU A CA 1
ATOM 738 C C . LEU A 1 95 ? -14.357 -23.827 -0.749 1.00 56.56 95 LEU A C 1
ATOM 740 O O . LEU A 1 95 ? -14.743 -24.831 -0.164 1.00 56.56 95 LEU A O 1
ATOM 744 N N . ARG A 1 96 ? -13.134 -23.322 -0.505 1.00 55.53 96 ARG A N 1
ATOM 745 C CA . ARG A 1 96 ? -12.193 -23.967 0.444 1.00 55.53 96 ARG A CA 1
ATOM 746 C C . ARG A 1 96 ? -12.544 -23.748 1.920 1.00 55.53 96 ARG A C 1
ATOM 748 O O . ARG A 1 96 ? -12.217 -24.594 2.753 1.00 55.53 96 ARG A O 1
ATOM 755 N N . ARG A 1 97 ? -13.177 -22.617 2.267 1.00 59.31 97 ARG A N 1
ATOM 756 C CA . ARG A 1 97 ? -13.624 -22.342 3.647 1.00 59.31 97 ARG A CA 1
ATOM 757 C C . ARG A 1 97 ? -14.829 -23.205 4.016 1.00 59.31 97 ARG A C 1
ATOM 759 O O . ARG A 1 97 ? -14.866 -23.716 5.131 1.00 59.31 97 ARG A O 1
ATOM 766 N N . GLU A 1 98 ? -15.755 -23.406 3.081 1.00 60.72 98 GLU A N 1
ATOM 767 C CA . GLU A 1 98 ? -16.925 -24.274 3.267 1.00 60.72 98 GLU A CA 1
ATOM 768 C C . GLU A 1 98 ? -16.513 -25.750 3.433 1.00 60.72 98 GLU A C 1
ATOM 770 O O . GLU A 1 98 ? -16.975 -26.415 4.357 1.00 60.72 98 GLU A O 1
ATOM 775 N N . GLU A 1 99 ? -15.562 -26.241 2.632 1.00 60.34 99 GLU A N 1
ATOM 776 C CA . GLU A 1 99 ? -15.060 -27.624 2.712 1.00 60.34 99 GLU A CA 1
ATOM 777 C C . GLU A 1 99 ? -14.322 -27.916 4.035 1.00 60.34 99 GLU A C 1
ATOM 779 O O . GLU A 1 99 ? -14.466 -28.990 4.621 1.00 60.34 99 GLU A O 1
ATOM 784 N N . SER A 1 100 ? -13.581 -26.930 4.556 1.00 60.97 100 SER A N 1
ATOM 785 C CA . SER A 1 100 ? -12.864 -27.041 5.835 1.00 60.97 100 SER A CA 1
ATOM 786 C C . SER A 1 100 ? -13.807 -27.014 7.041 1.00 60.97 100 SER A C 1
ATOM 788 O O . SER A 1 100 ? -13.544 -27.693 8.026 1.00 60.97 100 SER A O 1
ATOM 790 N N . ALA A 1 101 ? -14.903 -26.250 6.976 1.00 67.12 101 ALA A N 1
ATOM 791 C CA . ALA A 1 101 ? -15.906 -26.201 8.040 1.00 67.12 101 ALA A CA 1
ATOM 792 C C . ALA A 1 101 ? -16.779 -27.466 8.059 1.00 67.12 101 ALA A C 1
ATOM 794 O O . ALA A 1 101 ? -17.081 -27.989 9.128 1.00 67.12 101 ALA A O 1
ATOM 795 N N . ASN A 1 102 ? -17.131 -27.996 6.884 1.00 68.69 102 ASN A N 1
ATOM 796 C CA . ASN A 1 102 ? -17.973 -29.186 6.775 1.00 68.69 102 ASN A CA 1
ATOM 797 C C . ASN A 1 102 ? -17.252 -30.459 7.261 1.00 68.69 102 ASN A C 1
ATOM 799 O O . ASN A 1 102 ? -17.870 -31.327 7.861 1.00 68.69 102 ASN A O 1
ATOM 803 N N . LYS A 1 103 ? -15.923 -30.532 7.098 1.00 68.44 103 LYS A N 1
ATOM 804 C CA . LYS A 1 103 ? -15.097 -31.661 7.564 1.00 68.44 103 LYS A CA 1
ATOM 805 C C . LYS A 1 103 ? -14.900 -31.723 9.087 1.00 68.44 103 LYS A C 1
ATOM 807 O O . LYS A 1 103 ? -14.436 -32.732 9.597 1.00 68.44 103 LYS A O 1
ATOM 812 N N . VAL A 1 104 ? -15.200 -30.639 9.805 1.00 70.56 104 VAL A N 1
ATOM 813 C CA . VAL A 1 104 ? -15.153 -30.583 11.281 1.00 70.56 104 VAL A CA 1
ATOM 814 C C . VAL A 1 104 ? -16.522 -30.923 11.889 1.00 70.56 104 VAL A C 1
ATOM 816 O O . VAL A 1 104 ? -16.607 -31.251 13.069 1.00 70.56 104 VAL A O 1
ATOM 819 N N . LEU A 1 105 ? -17.588 -30.849 11.086 1.00 69.62 105 LEU A N 1
ATOM 820 C CA . LEU A 1 105 ? -18.969 -31.149 11.478 1.00 69.62 105 LEU A CA 1
ATOM 821 C C . LEU A 1 105 ? -19.424 -32.568 11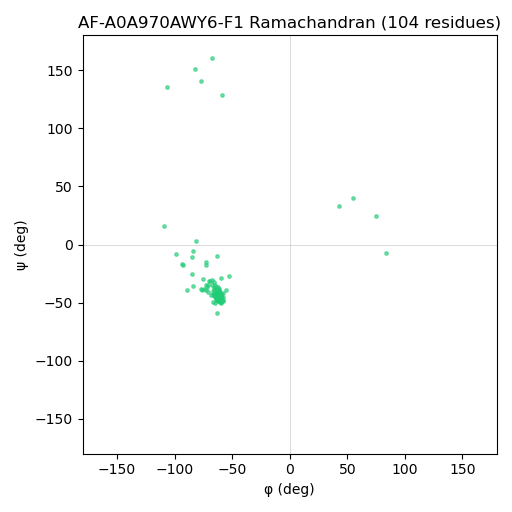.077 1.00 69.62 105 LEU A C 1
ATOM 823 O O . LEU A 1 105 ? -20.510 -32.978 11.484 1.00 69.62 105 LEU A O 1
ATOM 827 N N . SER A 1 106 ? -18.614 -33.294 10.297 1.00 58.31 106 SER A N 1
ATOM 828 C CA . SER A 1 106 ? -18.789 -34.708 9.918 1.00 58.31 106 SER A CA 1
ATOM 829 C C . SER A 1 106 ? -17.900 -35.628 10.743 1.00 58.31 106 SER A C 1
ATOM 831 O O . SER A 1 106 ? -18.380 -36.706 11.147 1.00 58.31 106 SER A O 1
#

Foldseek 3Di:
DVVVVVVVVVVVCVVVVVVPVPVVLCVVCVPPDPVRSVVVVVVVVVVVVVVCVCCVVCVVVVCVVVPHDPVNVVVVVVVVVVVVVVCVVVPPVVVVVVVVVVVVVD

Radius of gyration: 19.06 Å; Cα contacts (8 Å, |Δi|>4): 12; chains: 1; bounding box: 39×53×42 Å

Secondary structure (DSSP, 8-state):
-HHHHHHHHHHHHHHHTTTTHHHHHHHHTTT--HHHHHHHHHHHHHHHHHHHHHHHHHHHHHHHHHT--HHHHHHHHHHHHHHHHHHHHTTHHHHHHHHHHHHHH-